Protein AF-A0A7J3P1L3-F1 (afdb_monomer_lite)

Foldseek 3Di:
DLLVVLLVVVVVPDQLCNCCPVVNVGVDHSVVSVVSNVVCVVVVDDDDDDDPDDDDDDDDDQDPNHD

pLDDT: mean 90.13, std 6.98, range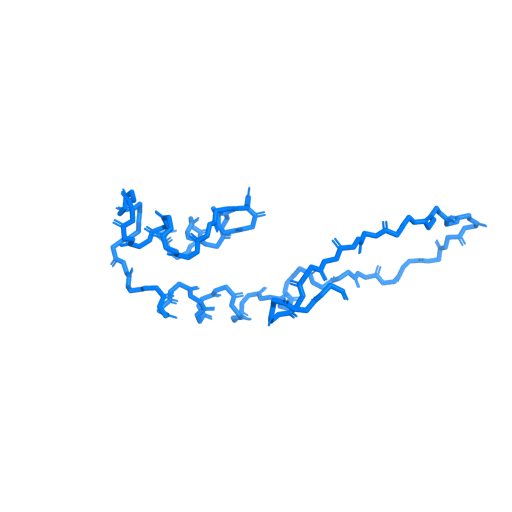 [52.84, 95.88]

Radius of gyration: 15.59 Å; chains: 1; bounding box: 35×36×38 Å

Structure (mmCIF, N/CA/C/O backbone):
data_AF-A0A7J3P1L3-F1
#
_entry.id   AF-A0A7J3P1L3-F1
#
loop_
_atom_site.group_PDB
_atom_site.id
_atom_site.type_symbol
_atom_site.label_atom_id
_atom_site.label_alt_id
_atom_site.label_comp_id
_atom_site.label_asym_id
_atom_site.label_entity_id
_atom_site.label_seq_id
_atom_site.pdbx_PDB_ins_code
_atom_site.Cartn_x
_atom_site.Cartn_y
_atom_site.Cartn_z
_atom_site.occupancy
_atom_site.B_iso_or_equiv
_atom_site.auth_seq_id
_atom_site.auth_comp_id
_atom_site.auth_asym_id
_atom_site.auth_atom_id
_atom_site.pdbx_PDB_model_num
ATOM 1 N N . MET A 1 1 ? -2.139 -14.266 7.382 1.00 73.06 1 MET A N 1
ATOM 2 C CA . MET A 1 1 ? -2.926 -14.052 6.149 1.00 73.06 1 MET A CA 1
ATOM 3 C C . MET A 1 1 ? -3.334 -12.593 6.001 1.00 73.06 1 MET A C 1
ATOM 5 O O . MET A 1 1 ? -2.928 -11.968 5.035 1.00 73.06 1 MET A O 1
ATOM 9 N N . GLU A 1 2 ? -4.028 -12.015 6.981 1.00 87.62 2 GLU A N 1
ATOM 10 C CA . GLU A 1 2 ? -4.555 -10.640 6.930 1.00 87.62 2 GLU A CA 1
ATOM 11 C C . GLU A 1 2 ? -3.520 -9.548 6.584 1.00 87.62 2 GLU A C 1
ATOM 13 O O . GLU A 1 2 ? -3.771 -8.714 5.721 1.00 87.62 2 GLU A O 1
ATOM 18 N N . LYS A 1 3 ? -2.304 -9.607 7.148 1.00 92.31 3 LYS A N 1
ATOM 19 C CA . LYS A 1 3 ? -1.219 -8.659 6.816 1.00 92.31 3 LYS A CA 1
ATOM 20 C C . LYS A 1 3 ? -0.833 -8.672 5.333 1.00 92.31 3 LYS A C 1
ATOM 22 O O . LYS A 1 3 ? -0.577 -7.622 4.758 1.00 92.31 3 LYS A O 1
ATOM 27 N N . ALA A 1 4 ? -0.786 -9.855 4.718 1.00 92.56 4 ALA A N 1
ATOM 28 C CA . ALA A 1 4 ? -0.449 -9.991 3.303 1.00 92.56 4 ALA A CA 1
ATOM 29 C C . ALA A 1 4 ? -1.573 -9.432 2.420 1.00 92.56 4 ALA A C 1
ATOM 31 O O . ALA A 1 4 ? -1.292 -8.698 1.478 1.00 92.56 4 ALA A O 1
ATOM 32 N N . TYR A 1 5 ? -2.836 -9.695 2.774 1.00 93.62 5 TYR A N 1
ATOM 33 C CA . TYR A 1 5 ? -3.987 -9.088 2.100 1.00 93.62 5 TYR A CA 1
ATOM 34 C C . TYR A 1 5 ? -3.976 -7.563 2.207 1.00 93.62 5 TYR A C 1
ATOM 36 O O . TYR A 1 5 ? -4.158 -6.893 1.197 1.00 93.62 5 TYR A O 1
ATOM 44 N N . ALA A 1 6 ? -3.686 -7.009 3.387 1.00 94.44 6 ALA A N 1
ATOM 45 C CA . ALA A 1 6 ? -3.586 -5.564 3.579 1.00 94.44 6 ALA A CA 1
ATOM 46 C C . ALA A 1 6 ? -2.534 -4.930 2.652 1.00 94.44 6 ALA A C 1
ATOM 48 O O . ALA A 1 6 ? -2.795 -3.906 2.024 1.00 94.44 6 ALA A O 1
ATOM 49 N N . VAL A 1 7 ? -1.366 -5.570 2.520 1.00 93.81 7 VAL A N 1
ATOM 50 C CA . VAL A 1 7 ? -0.298 -5.129 1.610 1.00 93.81 7 VAL A CA 1
ATOM 51 C C . VAL A 1 7 ? -0.746 -5.210 0.152 1.00 93.81 7 VAL A C 1
ATOM 53 O O . VAL A 1 7 ? -0.572 -4.243 -0.585 1.00 93.81 7 VAL A O 1
ATOM 56 N N . ILE A 1 8 ? -1.330 -6.334 -0.270 1.00 94.19 8 ILE A N 1
ATOM 57 C CA . ILE A 1 8 ? -1.779 -6.529 -1.657 1.00 94.19 8 ILE A CA 1
ATOM 58 C C . ILE A 1 8 ? -2.849 -5.499 -2.026 1.00 94.19 8 ILE A C 1
ATOM 60 O O . ILE A 1 8 ? -2.754 -4.874 -3.078 1.00 94.19 8 ILE A O 1
ATOM 64 N N . LEU A 1 9 ? -3.836 -5.283 -1.156 1.00 94.69 9 LEU A N 1
ATOM 65 C CA . LEU A 1 9 ? -4.905 -4.317 -1.398 1.00 94.69 9 LEU A CA 1
ATOM 66 C C . LEU A 1 9 ? -4.373 -2.878 -1.442 1.00 94.69 9 LEU A C 1
ATOM 68 O O . LEU A 1 9 ? -4.790 -2.102 -2.298 1.00 94.69 9 LEU A O 1
ATOM 72 N N . TYR A 1 10 ? -3.412 -2.526 -0.581 1.00 94.69 10 TYR A N 1
ATOM 73 C CA . TYR A 1 10 ? -2.744 -1.225 -0.659 1.00 94.69 10 TYR A CA 1
ATOM 74 C C . TYR A 1 10 ? -2.003 -1.043 -1.994 1.00 94.69 10 TYR A C 1
ATOM 76 O O . TYR A 1 10 ? -2.148 -0.014 -2.649 1.00 94.69 10 TYR A O 1
ATOM 84 N N . LEU A 1 11 ? -1.246 -2.054 -2.436 1.00 92.50 11 LEU A N 1
ATOM 85 C CA . LEU A 1 11 ? -0.535 -2.022 -3.722 1.00 92.50 11 LEU A CA 1
ATOM 86 C C . LEU A 1 11 ? -1.481 -2.005 -4.929 1.00 92.50 11 LEU A C 1
ATOM 88 O O . LEU A 1 11 ? -1.115 -1.478 -5.975 1.00 92.50 11 LEU A O 1
ATOM 92 N N . ALA A 1 12 ? -2.700 -2.527 -4.778 1.00 94.12 12 ALA A N 1
ATOM 93 C CA . ALA A 1 12 ? -3.767 -2.419 -5.770 1.00 94.12 12 ALA A CA 1
ATOM 94 C C . ALA A 1 12 ? -4.391 -1.008 -5.847 1.00 94.12 12 ALA A C 1
ATOM 96 O O . ALA A 1 12 ? -5.267 -0.776 -6.676 1.00 94.12 12 ALA A O 1
ATOM 97 N N . GLY A 1 13 ? -3.946 -0.066 -5.008 1.00 94.06 13 GLY A N 1
ATOM 98 C CA . GLY A 1 13 ? -4.356 1.338 -5.047 1.00 94.06 13 GLY A CA 1
ATOM 99 C C . GLY A 1 13 ? -5.403 1.731 -4.005 1.00 94.06 13 GLY A C 1
ATOM 100 O O . GLY A 1 13 ? -5.864 2.872 -4.027 1.00 94.06 13 GLY A O 1
ATOM 101 N N . LEU A 1 14 ? -5.777 0.839 -3.080 1.00 95.12 14 LEU A N 1
ATOM 102 C CA . LEU A 1 14 ? -6.661 1.219 -1.978 1.00 95.12 14 LEU A CA 1
ATOM 103 C C . LEU A 1 14 ? -5.918 2.111 -0.982 1.00 95.12 14 LEU A C 1
ATOM 105 O O . LEU A 1 14 ? -4.782 1.837 -0.586 1.00 95.12 14 LEU A O 1
ATOM 109 N N . SER A 1 15 ? -6.590 3.162 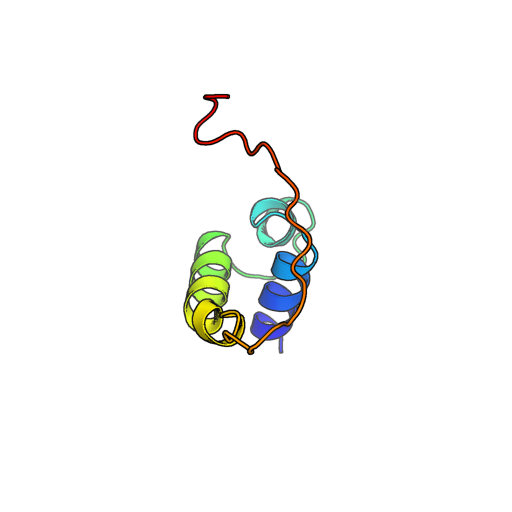-0.514 1.00 94.62 15 SER A N 1
ATOM 110 C CA . SER A 1 15 ? -6.024 4.004 0.532 1.00 94.62 15 SER A CA 1
ATOM 111 C C . SER A 1 15 ? -6.011 3.269 1.877 1.00 94.62 15 SER A C 1
ATOM 113 O O . SER A 1 15 ? -6.839 2.399 2.147 1.00 94.62 15 SER A O 1
ATOM 115 N N . LEU A 1 16 ? -5.116 3.667 2.787 1.00 94.56 16 LEU A N 1
ATOM 116 C CA . LEU A 1 16 ? -5.083 3.104 4.147 1.00 94.56 16 LEU A CA 1
ATOM 117 C C . LEU A 1 16 ? -6.425 3.280 4.888 1.00 94.56 16 LEU A C 1
ATOM 119 O O . LEU A 1 16 ? -6.786 2.460 5.733 1.00 94.56 16 LEU A O 1
ATOM 123 N N . ARG A 1 17 ? -7.169 4.341 4.550 1.00 94.00 17 ARG A N 1
ATOM 124 C CA . ARG A 1 17 ? -8.510 4.613 5.075 1.00 94.00 17 ARG A CA 1
ATOM 125 C C . ARG A 1 17 ? -9.547 3.645 4.510 1.00 94.00 17 ARG A C 1
ATOM 127 O O . ARG A 1 17 ? -10.420 3.206 5.250 1.00 94.00 17 ARG A O 1
ATOM 134 N N . ASP A 1 18 ? -9.448 3.289 3.231 1.00 95.19 18 ASP A N 1
ATOM 135 C CA . ASP A 1 18 ? -10.348 2.301 2.627 1.00 95.19 18 ASP A CA 1
ATOM 136 C C . ASP A 1 18 ? -10.207 0.938 3.311 1.00 95.19 18 ASP A C 1
ATOM 138 O O . ASP A 1 18 ? -11.207 0.280 3.594 1.00 95.19 18 ASP A O 1
ATOM 142 N N . LEU A 1 19 ? -8.971 0.564 3.651 1.00 94.31 19 LEU A N 1
ATOM 143 C CA . LEU A 1 19 ? -8.651 -0.710 4.295 1.00 94.31 19 LEU A CA 1
ATOM 144 C C . LEU A 1 19 ? -9.145 -0.803 5.743 1.00 94.31 19 LEU A C 1
ATOM 146 O O . LEU A 1 19 ? -9.695 -1.834 6.117 1.00 94.31 19 LEU A O 1
ATOM 150 N N . SER A 1 20 ? -8.941 0.247 6.542 1.00 91.75 20 SER A N 1
ATOM 151 C CA . SER A 1 20 ? -9.151 0.202 8.001 1.00 91.75 20 SER A CA 1
ATOM 152 C C . SER A 1 20 ? -10.445 0.855 8.489 1.00 91.75 20 SER A C 1
ATOM 154 O O . SER A 1 20 ? -10.947 0.485 9.541 1.00 91.75 20 SER A O 1
ATOM 156 N N . GLU A 1 21 ? -10.999 1.821 7.752 1.00 91.19 21 GLU A N 1
ATOM 157 C CA . GLU A 1 21 ? -12.123 2.635 8.237 1.00 91.19 21 GLU A CA 1
ATOM 158 C C . GLU A 1 21 ? -13.346 2.521 7.327 1.00 91.19 21 GLU A C 1
ATOM 160 O O . GLU A 1 21 ? -14.433 2.186 7.785 1.00 91.19 21 GLU A O 1
ATOM 165 N N . ARG A 1 22 ? -13.192 2.810 6.028 1.00 92.94 22 ARG A N 1
ATOM 166 C CA . ARG A 1 22 ? -14.339 2.972 5.121 1.00 92.94 22 ARG A CA 1
ATOM 167 C C . ARG A 1 22 ? -15.055 1.657 4.841 1.00 92.94 22 ARG A C 1
ATOM 169 O O . ARG A 1 22 ? -16.280 1.620 4.859 1.00 92.94 22 ARG A O 1
ATOM 176 N N . TYR A 1 23 ? -14.287 0.616 4.536 1.00 93.25 23 TYR A N 1
ATOM 177 C CA . TYR A 1 23 ? -14.814 -0.709 4.213 1.00 93.25 23 TYR A CA 1
ATOM 178 C C . TYR A 1 23 ? -14.454 -1.749 5.273 1.00 93.25 23 TYR A C 1
ATOM 180 O O . TYR A 1 23 ? -14.947 -2.870 5.196 1.00 93.25 23 TYR A O 1
ATOM 188 N N . ASN A 1 24 ? -13.604 -1.382 6.243 1.00 91.75 24 ASN A N 1
ATOM 189 C CA . ASN A 1 24 ? -13.152 -2.250 7.331 1.00 91.75 24 ASN A CA 1
ATOM 190 C C . ASN A 1 24 ? -12.706 -3.642 6.827 1.00 91.75 24 ASN A C 1
ATOM 192 O O . ASN A 1 24 ? -13.073 -4.674 7.383 1.00 91.75 24 ASN A O 1
ATOM 196 N N . LEU A 1 25 ? -11.953 -3.665 5.719 1.00 93.50 25 LEU A N 1
ATOM 197 C CA . LEU A 1 25 ? -11.491 -4.896 5.060 1.00 93.50 25 LEU A CA 1
ATOM 198 C C . LEU A 1 25 ? -10.426 -5.624 5.881 1.00 93.50 25 LEU A C 1
ATOM 200 O O . LEU A 1 25 ? -10.195 -6.813 5.677 1.00 93.50 25 LEU A O 1
ATOM 204 N N . ILE A 1 26 ? -9.745 -4.887 6.758 1.00 94.19 26 ILE A N 1
ATOM 205 C CA . ILE A 1 26 ? -8.671 -5.362 7.618 1.00 94.19 26 ILE A CA 1
ATOM 206 C C . ILE A 1 26 ? -8.975 -4.892 9.039 1.00 94.19 26 ILE A C 1
ATOM 208 O O . ILE A 1 26 ? -9.128 -3.696 9.278 1.00 94.19 26 ILE A O 1
ATOM 212 N N . SER A 1 27 ? -8.985 -5.822 9.990 1.00 92.25 27 SER A N 1
ATOM 213 C CA . SER A 1 27 ? -9.197 -5.577 11.417 1.00 92.25 27 SER A CA 1
ATOM 214 C C . SER A 1 27 ? -7.921 -5.043 12.085 1.00 92.25 27 SER A C 1
ATOM 216 O O . SER A 1 27 ? -7.432 -5.576 13.086 1.00 92.25 27 SER A O 1
ATOM 218 N N . ALA A 1 28 ? -7.348 -3.984 11.517 1.00 92.12 28 ALA A N 1
ATOM 219 C CA . ALA A 1 28 ? -6.170 -3.314 12.041 1.00 92.12 28 ALA A CA 1
ATOM 220 C C . ALA A 1 28 ? -6.263 -1.807 11.828 1.00 92.12 28 ALA A C 1
ATOM 222 O O . ALA A 1 28 ? -6.875 -1.327 10.875 1.00 92.12 28 ALA A O 1
ATOM 223 N N . SER A 1 29 ? -5.599 -1.054 12.703 1.00 93.06 29 SER A N 1
ATOM 224 C CA . SER A 1 29 ? -5.540 0.396 12.556 1.00 93.06 29 SER A CA 1
ATOM 225 C C . SER A 1 29 ? -4.843 0.795 11.254 1.00 93.06 29 SER A C 1
ATOM 227 O O . SER A 1 29 ? -3.948 0.099 10.757 1.00 93.06 29 SER A O 1
ATOM 229 N N . ARG A 1 30 ? -5.196 1.979 10.752 1.00 93.56 30 ARG A N 1
ATOM 230 C CA . ARG A 1 30 ? -4.538 2.622 9.612 1.00 93.56 30 ARG A CA 1
ATOM 231 C C . ARG A 1 30 ? -3.009 2.607 9.729 1.00 93.56 30 ARG A C 1
ATOM 233 O O . ARG A 1 30 ? -2.320 2.323 8.749 1.00 93.56 30 ARG A O 1
ATOM 240 N N . GLU A 1 31 ? -2.484 2.880 10.924 1.00 95.31 31 GLU A N 1
ATOM 241 C CA . GLU A 1 31 ? -1.038 2.921 11.155 1.00 95.31 31 GLU A CA 1
ATOM 242 C C . GLU A 1 31 ? -0.390 1.545 11.189 1.00 95.31 31 GLU A C 1
ATOM 244 O O . GLU A 1 31 ? 0.703 1.370 10.652 1.00 95.31 31 GLU A O 1
ATOM 249 N N . SER A 1 32 ? -1.090 0.536 11.708 1.00 94.50 32 SER A N 1
ATOM 250 C CA . SER A 1 32 ? -0.624 -0.849 11.620 1.00 94.50 32 SER A CA 1
ATOM 251 C C . SER A 1 32 ? -0.460 -1.279 10.159 1.00 94.50 32 SER A C 1
ATOM 253 O O . SER A 1 32 ? 0.574 -1.840 9.797 1.00 94.50 32 SER A O 1
ATOM 255 N N . VAL A 1 33 ? -1.436 -0.957 9.300 1.00 94.19 33 VAL A N 1
ATOM 256 C CA . VAL A 1 33 ? -1.350 -1.248 7.860 1.00 94.19 33 VAL A CA 1
ATOM 257 C C . VAL A 1 33 ? -0.190 -0.486 7.212 1.00 94.19 33 VAL A C 1
ATOM 259 O O . VAL A 1 33 ? 0.577 -1.080 6.450 1.00 94.19 33 VAL A O 1
ATOM 262 N N . ARG A 1 34 ? -0.001 0.799 7.553 1.00 95.06 34 ARG A N 1
ATOM 263 C CA . ARG A 1 34 ? 1.121 1.610 7.049 1.00 95.06 34 ARG A CA 1
ATOM 264 C C . ARG A 1 34 ? 2.472 0.987 7.395 1.00 95.06 34 ARG A C 1
ATOM 266 O O . ARG A 1 34 ? 3.339 0.883 6.526 1.00 95.06 34 ARG A O 1
ATOM 273 N N . GLU A 1 35 ? 2.654 0.556 8.640 1.00 95.88 35 GLU A N 1
ATOM 274 C CA . GLU A 1 35 ? 3.884 -0.104 9.074 1.00 95.88 35 GLU A CA 1
ATOM 275 C C . GLU A 1 35 ? 4.128 -1.417 8.332 1.00 95.88 35 GLU A C 1
ATOM 277 O O . GLU A 1 35 ? 5.261 -1.692 7.933 1.00 95.88 35 GLU A O 1
ATOM 282 N N . TRP A 1 36 ? 3.089 -2.232 8.129 1.00 94.44 36 TRP A N 1
ATOM 283 C CA . TRP A 1 36 ? 3.226 -3.500 7.414 1.00 94.44 36 TRP A CA 1
ATOM 284 C C . TRP A 1 36 ? 3.674 -3.284 5.974 1.00 94.44 36 TRP A C 1
ATOM 286 O O . TRP A 1 36 ? 4.645 -3.911 5.554 1.00 94.44 36 TRP A O 1
ATOM 296 N N . VAL A 1 37 ? 3.033 -2.356 5.257 1.00 93.69 37 VAL A N 1
ATOM 297 C CA . VAL A 1 37 ? 3.415 -1.965 3.892 1.00 93.69 37 VAL A CA 1
ATOM 298 C C . VAL A 1 37 ? 4.852 -1.448 3.855 1.00 93.69 37 VAL A C 1
ATOM 300 O O . VAL A 1 37 ? 5.636 -1.852 2.997 1.00 93.69 37 VAL A O 1
ATOM 303 N N . HIS A 1 38 ? 5.234 -0.589 4.801 1.00 92.88 38 HIS A N 1
ATOM 304 C CA . HIS A 1 38 ? 6.580 -0.028 4.831 1.00 92.88 38 HIS A CA 1
ATOM 305 C C . HIS A 1 38 ? 7.653 -1.102 5.059 1.00 92.88 38 HIS A C 1
ATOM 307 O O . HIS A 1 38 ? 8.666 -1.109 4.360 1.00 92.88 38 HIS A O 1
ATOM 313 N N . ARG A 1 39 ? 7.412 -2.061 5.963 1.00 93.50 39 ARG A N 1
ATOM 314 C CA . ARG A 1 39 ? 8.344 -3.170 6.238 1.00 93.50 39 ARG A CA 1
ATOM 315 C C . ARG A 1 39 ? 8.610 -4.049 5.015 1.00 93.50 39 ARG A C 1
ATOM 317 O O . ARG A 1 39 ? 9.712 -4.568 4.880 1.00 93.50 39 ARG A O 1
ATOM 324 N N . VAL A 1 40 ? 7.627 -4.205 4.129 1.00 91.81 40 VAL A N 1
ATOM 325 C CA . VAL A 1 40 ? 7.760 -5.017 2.907 1.00 91.81 40 VAL A CA 1
ATOM 326 C C . VAL A 1 40 ? 8.115 -4.197 1.667 1.00 91.81 40 VAL A C 1
ATOM 328 O O . VAL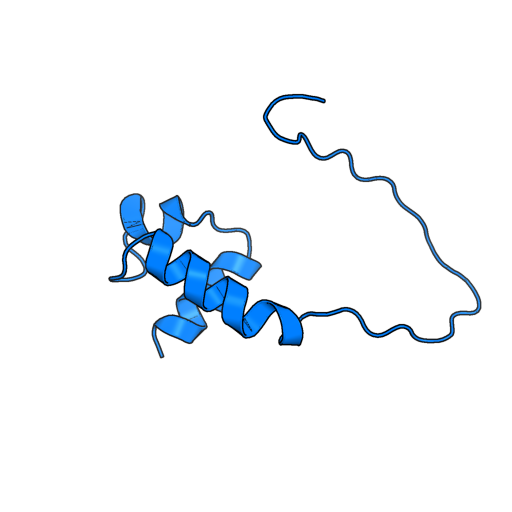 A 1 40 ? 8.337 -4.775 0.609 1.00 91.81 40 VAL A O 1
ATOM 331 N N . SER A 1 41 ? 8.214 -2.869 1.778 1.00 88.88 41 SER A N 1
ATOM 332 C CA . SER A 1 41 ? 8.498 -1.974 0.645 1.00 88.88 41 SER A CA 1
ATOM 333 C C . SER A 1 41 ? 9.779 -2.338 -0.109 1.00 88.88 41 SER A C 1
ATOM 335 O O . SER A 1 41 ? 9.815 -2.260 -1.335 1.00 88.88 41 SER A O 1
ATOM 337 N N . MET A 1 42 ? 10.801 -2.823 0.604 1.00 87.25 42 MET A N 1
ATOM 338 C CA . MET A 1 42 ? 12.067 -3.261 0.012 1.00 87.25 42 MET A CA 1
ATOM 339 C C . MET A 1 42 ? 11.899 -4.420 -0.984 1.00 87.25 42 MET A C 1
ATOM 341 O O . MET A 1 42 ? 12.701 -4.540 -1.905 1.00 87.25 42 MET A O 1
ATOM 3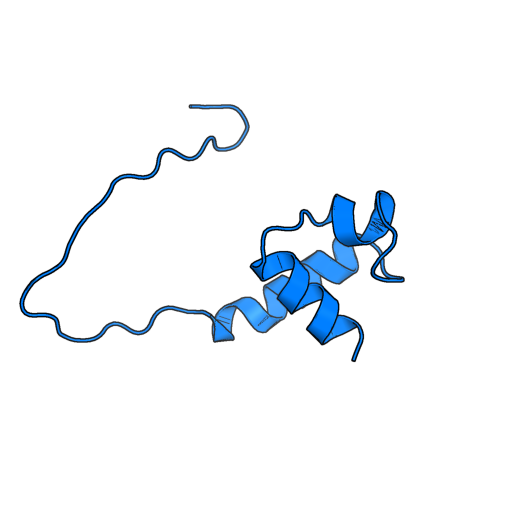45 N N . LEU A 1 43 ? 10.849 -5.241 -0.847 1.00 87.94 43 LEU A N 1
ATOM 346 C CA . LEU A 1 43 ? 10.560 -6.339 -1.779 1.00 87.94 43 LEU A CA 1
ATOM 347 C C . LEU A 1 43 ? 10.115 -5.841 -3.160 1.00 87.94 43 LEU A C 1
ATOM 349 O O . LEU A 1 43 ? 10.272 -6.553 -4.147 1.00 87.94 43 LEU A O 1
ATOM 353 N N . PHE A 1 44 ? 9.575 -4.622 -3.234 1.00 84.38 44 PHE A N 1
ATOM 354 C CA . PHE A 1 44 ? 9.054 -4.017 -4.463 1.00 84.38 44 PHE A CA 1
ATOM 355 C C . PHE A 1 44 ? 10.033 -3.009 -5.081 1.00 84.38 44 PHE A C 1
ATOM 357 O O . PHE A 1 44 ? 9.670 -2.261 -5.989 1.00 84.38 44 PHE A O 1
ATOM 364 N N . GLY A 1 45 ? 11.281 -2.979 -4.602 1.00 84.69 45 GLY A N 1
ATOM 365 C CA . GLY A 1 45 ? 12.330 -2.140 -5.170 1.00 84.69 45 GLY A CA 1
ATOM 366 C C . GLY A 1 45 ? 12.628 -2.534 -6.625 1.00 84.69 45 GLY A C 1
ATOM 367 O O . GLY A 1 45 ? 12.944 -3.698 -6.887 1.00 84.69 45 GLY A O 1
ATOM 368 N N . PRO A 1 46 ? 12.557 -1.605 -7.597 1.00 83.56 46 PRO A N 1
ATOM 369 C CA . PRO A 1 46 ? 12.865 -1.926 -8.984 1.00 83.56 46 PRO A CA 1
ATOM 370 C C . PRO A 1 46 ? 14.349 -2.281 -9.131 1.00 83.56 46 PRO A C 1
ATOM 372 O O . PRO A 1 46 ? 15.230 -1.515 -8.741 1.00 83.56 46 PRO A O 1
ATOM 375 N N . SER A 1 47 ? 14.644 -3.428 -9.747 1.00 85.06 47 SER A N 1
ATOM 376 C CA . SER A 1 47 ? 16.019 -3.773 -10.114 1.00 85.06 47 SER A CA 1
ATOM 377 C C . SER A 1 47 ? 16.418 -3.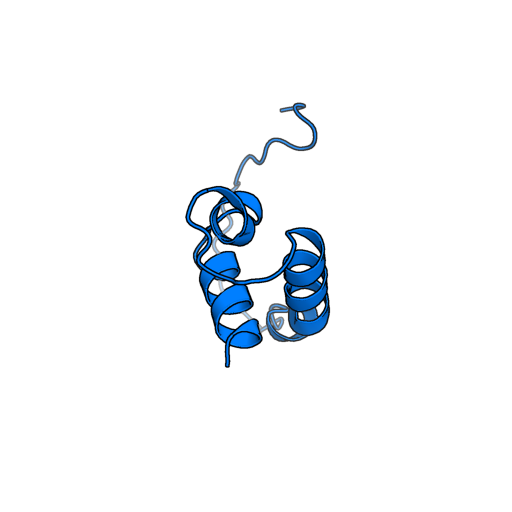077 -11.416 1.00 85.06 47 SER A C 1
ATOM 379 O O . SER A 1 47 ? 15.691 -3.101 -12.415 1.00 85.06 47 SER A O 1
ATOM 381 N N . ARG A 1 48 ? 17.598 -2.446 -11.422 1.00 85.00 48 ARG A N 1
ATOM 382 C CA . ARG A 1 48 ? 18.174 -1.878 -12.645 1.00 85.00 48 ARG A CA 1
ATOM 383 C C . ARG A 1 48 ? 18.596 -3.025 -13.557 1.00 85.00 48 ARG A C 1
ATOM 385 O O . ARG A 1 48 ? 19.440 -3.836 -13.190 1.00 85.00 48 ARG A O 1
ATOM 392 N N . LYS A 1 49 ? 18.012 -3.080 -14.750 1.00 87.50 49 LYS A N 1
ATOM 393 C CA . LYS A 1 49 ? 18.408 -4.005 -15.816 1.00 87.50 49 LYS A CA 1
ATOM 394 C C . LYS A 1 49 ? 18.940 -3.192 -16.996 1.00 87.50 49 LYS A C 1
ATOM 396 O O . LYS A 1 49 ? 18.367 -2.135 -17.270 1.00 87.50 49 LYS A O 1
ATOM 401 N N . PRO A 1 50 ? 19.993 -3.648 -17.695 1.00 91.12 50 PRO A N 1
ATOM 402 C CA . PRO A 1 50 ? 20.455 -2.978 -18.904 1.00 91.12 50 PRO A CA 1
ATOM 403 C C . PRO A 1 50 ? 19.334 -2.981 -19.951 1.00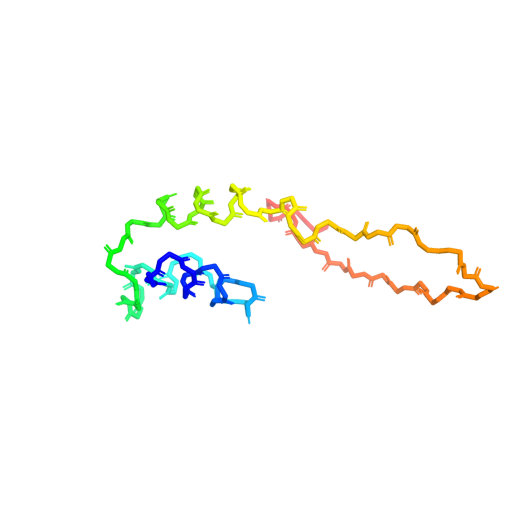 91.12 50 PRO A C 1
ATOM 405 O O . PRO A 1 50 ? 18.690 -4.005 -20.182 1.00 91.12 50 PRO A O 1
ATOM 408 N N . ARG A 1 51 ? 19.075 -1.825 -20.569 1.00 89.88 51 ARG A N 1
ATOM 409 C CA . ARG A 1 51 ? 18.066 -1.657 -21.623 1.00 89.88 51 ARG A CA 1
ATOM 410 C C . ARG A 1 51 ? 18.681 -0.891 -22.787 1.00 89.88 51 ARG A C 1
ATOM 412 O O . ARG A 1 51 ? 19.385 0.086 -22.568 1.00 89.88 51 ARG A O 1
ATOM 419 N N . ARG A 1 52 ? 18.399 -1.328 -24.019 1.00 93.50 52 ARG A N 1
ATOM 420 C CA . ARG A 1 52 ? 18.841 -0.637 -25.247 1.00 93.50 52 ARG A CA 1
ATOM 421 C C . ARG A 1 52 ? 18.014 0.616 -25.542 1.00 93.50 52 ARG A C 1
ATOM 423 O O . ARG A 1 52 ? 18.522 1.543 -26.153 1.00 93.50 52 ARG A O 1
ATOM 430 N N . ILE A 1 53 ? 16.746 0.615 -25.134 1.00 91.06 53 ILE A N 1
ATOM 431 C CA . ILE A 1 53 ? 15.776 1.699 -25.323 1.00 91.06 53 ILE A CA 1
ATOM 432 C C . ILE A 1 53 ? 14.966 1.815 -24.026 1.00 91.06 53 ILE A C 1
ATOM 434 O O . ILE A 1 53 ? 14.643 0.798 -23.404 1.00 91.06 53 ILE A O 1
ATOM 438 N N . VAL A 1 54 ? 14.655 3.042 -23.608 1.00 90.31 54 VAL A N 1
ATOM 439 C CA . VAL A 1 54 ? 13.853 3.341 -22.415 1.00 90.31 54 VAL A CA 1
ATOM 440 C C . VAL A 1 54 ? 12.769 4.334 -22.812 1.00 90.31 54 VAL A C 1
ATOM 442 O O . VAL A 1 54 ? 13.084 5.410 -23.307 1.00 90.31 54 VAL A O 1
ATOM 445 N N . ALA A 1 55 ? 11.504 3.967 -22.604 1.00 90.31 55 ALA A N 1
ATOM 446 C CA . ALA A 1 55 ? 10.407 4.924 -22.659 1.00 90.31 55 ALA A CA 1
ATOM 447 C C . ALA A 1 55 ? 10.397 5.733 -21.356 1.00 90.31 55 ALA A C 1
ATOM 449 O O . ALA A 1 55 ? 10.516 5.154 -20.272 1.00 90.31 55 ALA A O 1
ATOM 450 N N . VAL A 1 56 ? 10.283 7.051 -21.480 1.00 90.25 56 VAL A N 1
ATOM 451 C CA . VAL A 1 56 ? 10.173 7.986 -20.360 1.00 90.25 56 VAL A CA 1
ATOM 452 C C . VAL A 1 56 ? 8.826 8.679 -20.496 1.00 90.25 56 VAL A C 1
ATOM 454 O O . VAL A 1 56 ? 8.521 9.203 -21.563 1.00 90.25 56 VAL A O 1
ATOM 457 N N . ASP A 1 57 ? 8.033 8.634 -19.432 1.00 93.56 57 ASP A N 1
ATOM 458 C CA . ASP A 1 57 ? 6.738 9.301 -19.322 1.00 93.56 57 ASP A CA 1
ATOM 459 C C . ASP A 1 57 ? 6.713 10.104 -18.019 1.00 93.56 57 ASP A C 1
ATOM 461 O O . ASP A 1 57 ? 7.246 9.655 -16.997 1.00 93.56 57 ASP A O 1
ATOM 465 N N . GLU A 1 58 ? 6.140 11.303 -18.065 1.00 91.81 58 GLU A N 1
ATOM 466 C CA . GLU A 1 58 ? 6.056 12.197 -16.914 1.00 91.81 58 GLU A CA 1
ATOM 467 C C . GLU A 1 58 ? 4.693 12.047 -16.238 1.00 91.81 58 GLU A C 1
ATOM 469 O O . GLU A 1 58 ? 3.649 12.338 -16.815 1.00 91.81 58 GLU A O 1
ATOM 474 N N . THR A 1 59 ? 4.695 11.627 -14.973 1.00 89.25 59 THR A N 1
ATOM 475 C CA . THR A 1 59 ? 3.485 11.608 -14.145 1.00 89.25 59 THR A CA 1
ATOM 476 C C . THR A 1 59 ? 3.520 12.767 -13.153 1.00 89.25 59 THR A C 1
ATOM 478 O O . THR A 1 59 ? 4.401 12.830 -12.296 1.00 89.25 59 THR A O 1
ATOM 481 N N . VAL A 1 60 ? 2.531 13.663 -13.225 1.00 90.00 60 VAL A N 1
ATOM 482 C CA . VAL A 1 60 ? 2.376 14.763 -12.261 1.00 90.00 60 VAL A CA 1
ATOM 483 C C . VAL A 1 60 ? 1.672 14.248 -11.009 1.00 90.00 60 VAL A C 1
ATOM 485 O O . VAL A 1 60 ? 0.518 13.820 -11.059 1.00 90.00 60 VAL A O 1
ATOM 488 N N . ILE A 1 61 ? 2.360 14.307 -9.871 1.00 87.88 61 ILE A N 1
ATOM 489 C CA . ILE A 1 61 ? 1.828 13.890 -8.572 1.00 87.88 61 ILE A CA 1
ATOM 490 C C . ILE A 1 61 ? 1.763 15.117 -7.666 1.00 87.88 61 ILE A C 1
ATOM 492 O O . ILE A 1 61 ? 2.778 15.753 -7.404 1.00 87.88 61 ILE A O 1
ATOM 496 N N . SER A 1 62 ? 0.574 15.427 -7.144 1.00 89.56 62 SER A N 1
ATOM 497 C CA . SER A 1 62 ? 0.415 16.483 -6.138 1.00 89.56 62 SER A CA 1
ATOM 498 C C . SER A 1 62 ? 1.028 16.028 -4.816 1.00 89.56 62 SER A C 1
ATOM 500 O O . SER A 1 62 ? 0.549 15.071 -4.201 1.00 89.56 62 SER A O 1
ATOM 502 N N . PHE A 1 63 ? 2.029 16.753 -4.327 1.00 86.56 63 PHE A N 1
ATOM 503 C CA . PHE A 1 63 ? 2.656 16.475 -3.040 1.00 86.56 63 PHE A CA 1
ATOM 504 C C . PHE A 1 63 ? 2.265 17.550 -2.027 1.00 86.56 63 PHE A C 1
ATOM 506 O O . PHE A 1 63 ? 2.445 18.740 -2.259 1.00 86.56 63 PHE A O 1
ATOM 513 N N . LYS A 1 64 ? 1.691 17.138 -0.888 1.00 84.19 64 LYS A N 1
ATOM 514 C CA . LYS A 1 64 ? 1.235 18.051 0.185 1.00 84.19 64 LYS A CA 1
ATOM 515 C C . LYS A 1 64 ? 0.303 19.184 -0.290 1.00 84.19 64 LYS A C 1
ATOM 517 O O . LYS A 1 64 ? 0.295 20.263 0.290 1.00 84.19 64 LYS A O 1
ATOM 522 N N . GLY A 1 65 ? -0.491 18.938 -1.332 1.00 75.75 65 GLY A N 1
ATOM 523 C CA . GLY A 1 65 ? -1.429 19.922 -1.884 1.00 75.75 65 GLY A CA 1
ATOM 524 C C . GLY A 1 65 ? -0.783 21.020 -2.735 1.00 75.75 65 GLY A C 1
ATOM 525 O O . GLY A 1 65 ? -1.484 21.936 -3.153 1.00 75.75 65 GLY A O 1
ATOM 526 N N . GLN A 1 66 ? 0.520 20.932 -3.009 1.00 66.00 66 GLN A N 1
ATOM 527 C CA . GLN A 1 66 ? 1.200 21.762 -3.999 1.00 66.00 66 GLN A CA 1
ATOM 528 C C . GLN A 1 66 ? 1.335 20.956 -5.299 1.00 66.00 66 GLN A C 1
ATOM 530 O O . GLN A 1 66 ? 1.663 19.764 -5.266 1.00 66.00 66 GLN A O 1
ATOM 535 N N . ARG A 1 67 ? 0.975 21.598 -6.415 1.00 52.84 67 ARG A N 1
ATOM 536 C CA . ARG A 1 67 ? 1.076 21.046 -7.770 1.00 52.84 67 ARG A CA 1
ATOM 537 C C . ARG A 1 67 ? 2.433 21.360 -8.370 1.00 52.84 67 ARG A C 1
ATOM 539 O O . ARG A 1 67 ? 2.890 22.503 -8.159 1.00 52.84 67 ARG A O 1
#

Secondary structure (DSSP, 8-state):
-HHHHHHHHHHTT--HHIIIIIS--SSS-HHHHHHHHHHHGGGGPPPP---S----------BTTB-

Sequence (67 aa):
MEKAYAVILYLAGLSLRDLSERYNLISASRESVREWVHRVSMLFGPSRKPRRIVAVDETVISFKGQR